Protein AF-A0A9P7G9R2-F1 (afdb_monomer)

Organism: NCBI:txid117069

Foldseek 3Di:
DDDPPVVQAQDDPVPDVVVSVVSNCVSCVVVVNVCVVVVVDDDDDPPPPPPD

Sequence (52 aa):
MSTSISNLVPIFSGVNWNDWSAKMEDFLGSQELWFYVKGINQKPAAVFDYET

Structure (mmCIF, N/CA/C/O backbone):
data_AF-A0A9P7G9R2-F1
#
_entry.id   AF-A0A9P7G9R2-F1
#
loop_
_atom_site.group_PDB
_atom_site.id
_atom_site.type_symbol
_atom_site.label_atom_id
_atom_site.label_alt_id
_atom_site.label_comp_id
_atom_site.label_asym_id
_atom_site.label_entity_id
_atom_site.label_seq_id
_atom_site.pdbx_PDB_ins_code
_atom_site.Cartn_x
_atom_site.Cartn_y
_atom_site.Cartn_z
_atom_site.occupancy
_atom_site.B_iso_or_equiv
_atom_site.auth_seq_id
_atom_site.auth_comp_id
_atom_site.auth_asym_id
_atom_site.auth_atom_id
_atom_site.pdbx_PDB_model_num
ATOM 1 N N . MET A 1 1 ? -17.696 14.111 -11.948 1.00 37.81 1 MET A N 1
ATOM 2 C CA . MET A 1 1 ? -16.571 13.422 -12.615 1.00 37.81 1 MET A CA 1
ATOM 3 C C . MET A 1 1 ? -16.199 12.233 -11.747 1.00 37.81 1 MET A C 1
ATOM 5 O O . MET A 1 1 ? -15.877 12.451 -10.589 1.00 37.81 1 MET A O 1
ATOM 9 N N . SER A 1 2 ? -16.357 11.002 -12.236 1.00 45.34 2 SER A N 1
ATOM 10 C CA . SER A 1 2 ? -15.960 9.805 -11.483 1.00 45.34 2 SER A CA 1
ATOM 11 C C . SER A 1 2 ? -14.460 9.613 -11.685 1.00 45.34 2 SER A C 1
ATOM 13 O O . SER A 1 2 ? -14.020 9.208 -12.758 1.00 45.34 2 SER A O 1
ATOM 15 N N . THR A 1 3 ? -13.656 10.023 -10.708 1.00 48.38 3 THR A N 1
ATOM 16 C CA . THR A 1 3 ? -12.227 9.711 -10.693 1.00 48.38 3 THR A CA 1
ATOM 17 C C . THR A 1 3 ? -12.085 8.257 -10.273 1.00 48.38 3 THR A C 1
ATOM 19 O O . THR A 1 3 ? -12.297 7.927 -9.108 1.00 48.38 3 THR A O 1
ATOM 22 N N . SER A 1 4 ? -11.773 7.383 -11.228 1.00 51.78 4 SER A N 1
ATOM 23 C CA . SER A 1 4 ? -11.469 5.978 -10.973 1.00 51.78 4 SER A CA 1
ATOM 24 C C . SER A 1 4 ? -10.398 5.863 -9.884 1.00 51.78 4 SER A C 1
ATOM 26 O O . SER A 1 4 ? -9.231 6.183 -10.106 1.00 51.78 4 SER A O 1
ATOM 28 N N . ILE A 1 5 ? -10.799 5.380 -8.706 1.00 54.44 5 ILE A N 1
ATOM 29 C CA . ILE A 1 5 ? -9.932 5.088 -7.546 1.00 54.44 5 ILE A CA 1
ATOM 30 C C . ILE A 1 5 ? -8.801 4.106 -7.926 1.00 54.44 5 ILE A C 1
ATOM 32 O O . ILE A 1 5 ? -7.755 4.057 -7.285 1.00 54.44 5 ILE A O 1
ATOM 36 N N . SER A 1 6 ? -8.972 3.389 -9.039 1.00 51.31 6 SER A N 1
ATOM 37 C CA . SER A 1 6 ? -8.016 2.470 -9.660 1.00 51.31 6 SER A CA 1
ATOM 38 C C . SER A 1 6 ? -6.646 3.079 -9.999 1.00 51.31 6 SER A C 1
ATOM 40 O O . SER A 1 6 ? -5.698 2.321 -10.157 1.00 51.31 6 SER A O 1
ATOM 42 N N . ASN A 1 7 ? -6.514 4.409 -10.094 1.00 54.22 7 ASN A N 1
ATOM 43 C CA . ASN A 1 7 ? -5.234 5.064 -10.407 1.00 54.22 7 ASN A CA 1
ATOM 44 C C . ASN A 1 7 ? -4.381 5.430 -9.175 1.00 54.22 7 ASN A C 1
ATOM 46 O O . ASN A 1 7 ? -3.285 5.956 -9.353 1.00 54.22 7 ASN A O 1
ATOM 50 N N . LEU A 1 8 ? -4.859 5.196 -7.946 1.00 70.75 8 LEU A N 1
ATOM 51 C CA . LEU A 1 8 ? -4.160 5.628 -6.724 1.00 70.75 8 LEU A CA 1
ATOM 52 C C . LEU A 1 8 ? -3.434 4.496 -5.987 1.00 70.75 8 LEU A C 1
ATOM 54 O O . LEU A 1 8 ? -2.478 4.767 -5.270 1.00 70.75 8 LEU A O 1
ATOM 58 N N . VAL A 1 9 ? -3.858 3.241 -6.166 1.00 81.88 9 VAL A N 1
ATOM 59 C CA . VAL A 1 9 ? -3.248 2.091 -5.482 1.00 81.88 9 VAL A CA 1
ATOM 60 C C . VAL A 1 9 ? -2.062 1.567 -6.305 1.00 81.88 9 VAL A C 1
ATOM 62 O O . VAL A 1 9 ? -2.259 1.189 -7.462 1.00 81.88 9 VAL A O 1
ATOM 65 N N . PRO A 1 10 ? -0.844 1.478 -5.741 1.00 86.75 10 PRO A N 1
ATOM 66 C CA . PRO A 1 10 ? 0.304 0.895 -6.433 1.00 86.75 10 PRO A CA 1
ATOM 67 C C . PRO A 1 10 ? 0.070 -0.582 -6.790 1.00 86.75 10 PRO A C 1
ATOM 69 O O . PRO A 1 10 ? -0.010 -1.447 -5.916 1.00 86.75 10 PRO A O 1
ATOM 72 N N . ILE A 1 11 ? -0.008 -0.901 -8.083 1.00 88.56 11 ILE A N 1
ATOM 73 C CA . ILE A 1 11 ? -0.171 -2.281 -8.565 1.00 88.56 11 ILE A CA 1
ATOM 74 C C . ILE A 1 11 ? 1.202 -2.948 -8.676 1.00 88.56 11 ILE A C 1
ATOM 76 O O . ILE A 1 11 ? 2.127 -2.388 -9.266 1.00 88.56 11 ILE A O 1
ATOM 80 N N . PHE A 1 12 ? 1.334 -4.159 -8.134 1.00 89.56 12 PHE A N 1
ATOM 81 C CA . PHE A 1 12 ? 2.562 -4.936 -8.271 1.00 89.56 12 PHE A CA 1
ATOM 82 C C . PHE A 1 12 ? 2.597 -5.644 -9.628 1.00 89.56 12 PHE A C 1
ATOM 84 O O . PHE A 1 12 ? 1.768 -6.508 -9.904 1.00 89.56 12 PHE A O 1
ATOM 91 N N . SER A 1 13 ? 3.570 -5.297 -10.471 1.00 87.38 13 SER A N 1
ATOM 92 C CA . SER A 1 13 ? 3.753 -5.891 -11.803 1.00 87.38 13 SER A CA 1
ATOM 93 C C . SER A 1 13 ? 4.639 -7.145 -11.812 1.00 87.38 13 SER A C 1
ATOM 95 O O . SER A 1 13 ? 4.919 -7.686 -12.878 1.00 87.38 13 SER A O 1
ATOM 97 N N . GLY A 1 14 ? 5.106 -7.607 -10.646 1.00 89.25 14 GLY A N 1
ATOM 98 C CA . GLY A 1 14 ? 6.032 -8.740 -10.525 1.00 89.25 14 GLY A CA 1
ATOM 99 C C . GLY A 1 14 ? 7.517 -8.368 -10.620 1.00 89.25 14 GLY A C 1
ATOM 100 O O . GLY A 1 14 ? 8.371 -9.218 -10.385 1.00 89.25 14 GLY A O 1
ATOM 101 N N . VAL A 1 15 ? 7.845 -7.107 -10.920 1.00 91.69 15 VAL A N 1
ATOM 102 C CA . VAL A 1 15 ? 9.220 -6.580 -10.992 1.00 91.69 15 VAL A CA 1
ATOM 103 C C . VAL A 1 15 ? 9.389 -5.359 -10.084 1.00 91.69 15 VAL A C 1
ATOM 105 O O . VAL A 1 15 ? 8.405 -4.749 -9.675 1.00 91.69 15 VAL A O 1
ATOM 108 N N . ASN A 1 16 ? 10.640 -4.991 -9.774 1.00 88.06 16 ASN A N 1
ATOM 109 C CA . ASN A 1 16 ? 10.991 -3.815 -8.961 1.00 88.06 16 ASN A CA 1
ATOM 110 C C . ASN A 1 16 ? 10.287 -3.773 -7.594 1.00 88.06 16 ASN A C 1
ATOM 112 O O . ASN A 1 16 ? 9.739 -2.746 -7.197 1.00 88.06 16 ASN A O 1
ATOM 116 N N . TRP A 1 17 ? 10.345 -4.893 -6.863 1.00 91.88 17 TRP A N 1
ATOM 117 C CA . TRP A 1 17 ? 9.756 -5.046 -5.527 1.00 91.88 17 TRP A CA 1
ATOM 118 C C . TRP A 1 17 ? 10.026 -3.853 -4.605 1.00 91.88 17 TRP A C 1
ATOM 120 O O . TRP A 1 17 ? 9.087 -3.336 -4.020 1.00 91.88 17 TRP A O 1
ATOM 130 N N . ASN A 1 18 ? 11.274 -3.378 -4.537 1.00 94.69 18 ASN A N 1
ATOM 131 C CA . ASN A 1 18 ? 11.662 -2.276 -3.650 1.00 94.69 18 ASN A CA 1
ATOM 132 C C . ASN A 1 18 ? 10.944 -0.955 -3.975 1.00 94.69 18 ASN A C 1
ATOM 134 O O . ASN A 1 18 ? 10.546 -0.228 -3.069 1.00 94.69 18 ASN A O 1
ATOM 138 N N . ASP A 1 19 ? 10.775 -0.641 -5.262 1.00 92.31 19 ASP A N 1
ATOM 139 C CA . ASP A 1 19 ? 10.079 0.576 -5.701 1.00 92.31 19 ASP A CA 1
ATOM 140 C C . ASP A 1 19 ? 8.572 0.456 -5.445 1.00 92.31 19 ASP A C 1
ATOM 142 O O . ASP A 1 19 ? 7.939 1.373 -4.923 1.00 92.31 19 ASP A O 1
ATOM 146 N N . TRP A 1 20 ? 7.998 -0.713 -5.741 1.00 93.44 20 TRP A N 1
ATOM 147 C CA . TRP A 1 20 ? 6.595 -0.979 -5.441 1.00 93.44 20 TRP A CA 1
ATOM 148 C C . TRP A 1 20 ? 6.311 -0.930 -3.935 1.00 93.44 20 TRP A C 1
ATOM 150 O O . TRP A 1 20 ? 5.335 -0.302 -3.525 1.00 93.44 20 TRP A O 1
ATOM 160 N N . SER A 1 21 ? 7.160 -1.545 -3.108 1.00 92.62 21 SER A N 1
ATOM 161 C CA . SER A 1 21 ? 6.962 -1.589 -1.660 1.00 92.62 21 SER A CA 1
ATOM 162 C C . SER A 1 21 ? 7.057 -0.200 -1.043 1.00 92.62 21 SER A C 1
ATOM 164 O O . SER A 1 21 ? 6.243 0.118 -0.184 1.00 92.62 21 SER A O 1
ATOM 166 N N . ALA A 1 22 ? 7.983 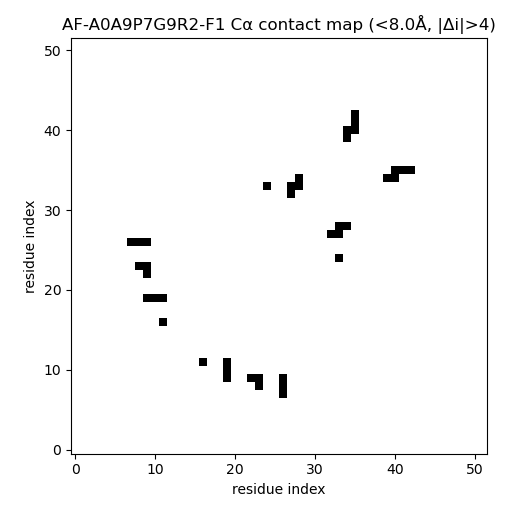0.643 -1.515 1.00 92.62 22 ALA A N 1
ATOM 167 C CA . ALA A 1 22 ? 8.087 2.032 -1.071 1.00 92.62 22 ALA A CA 1
ATOM 168 C C . ALA A 1 22 ? 6.819 2.828 -1.420 1.00 92.62 22 ALA A C 1
ATOM 170 O O . ALA A 1 22 ? 6.223 3.459 -0.554 1.00 92.62 22 ALA A O 1
ATOM 171 N N . L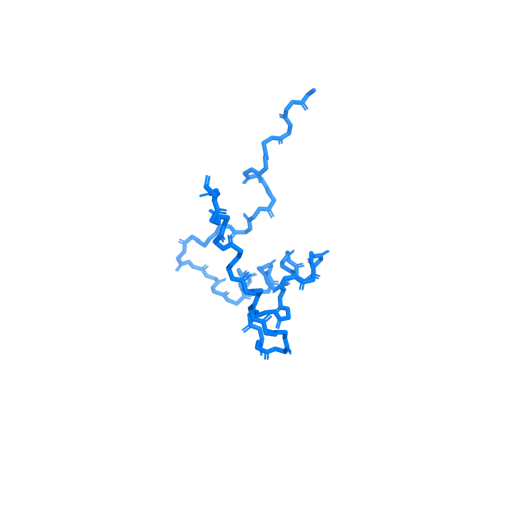YS A 1 23 ? 6.330 2.709 -2.661 1.00 92.19 23 LYS A N 1
ATOM 172 C CA . LYS A 1 23 ? 5.078 3.358 -3.087 1.00 92.19 23 LYS A CA 1
ATOM 173 C C . LYS A 1 23 ? 3.866 2.862 -2.302 1.00 92.19 23 LYS A C 1
ATOM 175 O O . LYS A 1 23 ? 2.968 3.648 -2.013 1.00 92.19 23 LYS A O 1
ATOM 180 N N . MET A 1 24 ? 3.814 1.569 -1.980 1.00 92.31 24 MET A N 1
ATOM 181 C CA . MET A 1 24 ? 2.730 0.984 -1.189 1.00 92.31 24 MET A CA 1
ATOM 182 C C . MET A 1 24 ? 2.783 1.446 0.274 1.00 92.31 24 MET A C 1
ATOM 184 O O . MET A 1 24 ? 1.735 1.745 0.848 1.00 92.31 24 MET A O 1
ATOM 188 N N . GLU A 1 25 ? 3.981 1.552 0.856 1.00 92.81 25 GLU A N 1
ATOM 189 C CA . GLU A 1 25 ? 4.198 2.145 2.180 1.00 92.81 25 GLU A CA 1
ATOM 190 C C . GLU A 1 25 ? 3.735 3.606 2.211 1.00 92.81 25 GLU A C 1
ATOM 192 O O . GLU A 1 25 ? 2.952 3.959 3.090 1.00 92.81 25 GLU A O 1
ATOM 197 N N . ASP A 1 26 ? 4.109 4.426 1.225 1.00 91.00 26 ASP A N 1
ATOM 198 C CA . ASP A 1 26 ? 3.675 5.827 1.139 1.00 91.00 26 ASP A CA 1
ATOM 199 C C . ASP A 1 26 ? 2.154 5.949 0.947 1.00 91.00 26 ASP A C 1
ATOM 201 O O . ASP A 1 26 ? 1.487 6.733 1.630 1.00 91.00 26 ASP A O 1
ATOM 205 N N . PHE A 1 27 ? 1.577 5.140 0.051 1.00 91.56 27 PHE A N 1
ATOM 206 C CA . PHE A 1 27 ? 0.138 5.131 -0.218 1.00 91.56 27 PHE A CA 1
ATOM 207 C C . PHE A 1 27 ? -0.673 4.788 1.035 1.00 91.56 27 PHE A C 1
ATOM 209 O O . PHE A 1 27 ? -1.597 5.521 1.399 1.00 91.56 27 PHE A O 1
ATOM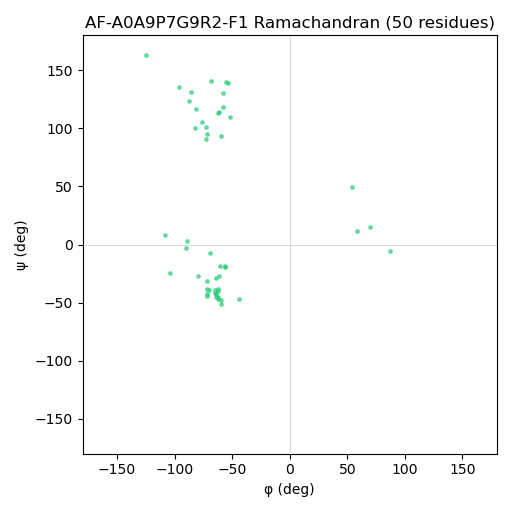 216 N N . LEU A 1 28 ? -0.324 3.697 1.720 1.00 91.62 28 LEU A N 1
ATOM 217 C CA . LEU A 1 28 ? -0.999 3.290 2.953 1.00 91.62 28 LEU A CA 1
ATOM 218 C C . LEU A 1 28 ? -0.655 4.221 4.122 1.00 91.62 28 LEU A C 1
ATOM 220 O O . LEU A 1 28 ? -1.495 4.435 4.994 1.00 91.62 28 LEU A O 1
ATOM 224 N N . GLY A 1 29 ? 0.550 4.789 4.146 1.00 89.81 29 GLY A N 1
ATOM 225 C CA . GLY A 1 29 ? 1.004 5.739 5.159 1.00 89.81 29 GLY A CA 1
ATOM 226 C C . GLY A 1 29 ? 0.200 7.034 5.126 1.00 89.81 29 GLY A C 1
ATOM 227 O O . GLY A 1 29 ? -0.243 7.496 6.174 1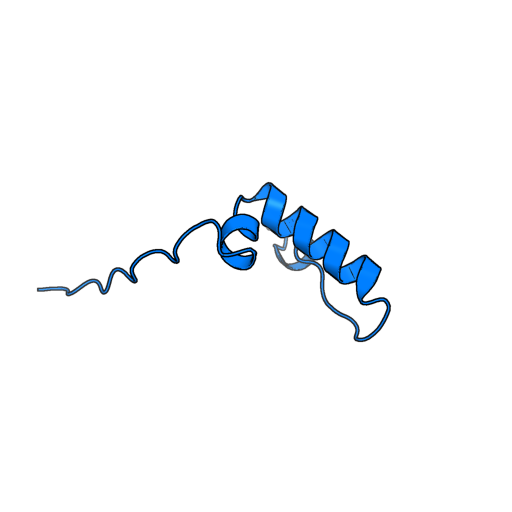.00 89.81 29 GLY A O 1
ATOM 228 N N . SER A 1 30 ? -0.093 7.556 3.930 1.00 89.81 30 SER A N 1
ATOM 229 C CA . SER A 1 30 ? -0.940 8.747 3.745 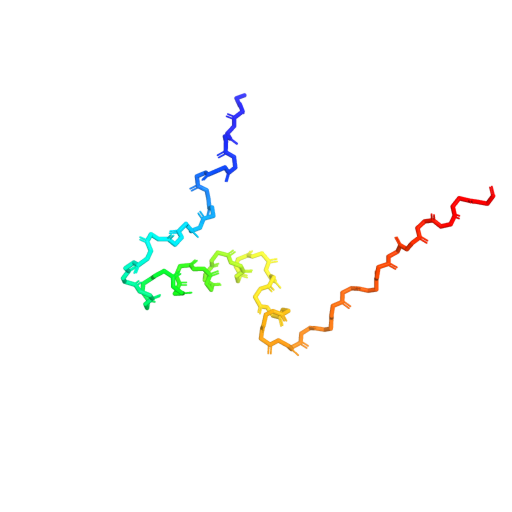1.00 89.81 30 SER A CA 1
ATOM 230 C C . SER A 1 30 ? -2.375 8.590 4.269 1.00 89.81 30 SER A C 1
ATOM 232 O O . SER A 1 30 ? -3.060 9.582 4.501 1.00 89.81 30 SER A O 1
ATOM 234 N N . GLN A 1 31 ? -2.820 7.348 4.469 1.00 89.69 31 GLN A N 1
ATOM 235 C CA . GLN A 1 31 ? -4.145 6.991 4.980 1.00 89.69 31 GLN A CA 1
ATOM 236 C C . GLN A 1 31 ? -4.084 6.452 6.417 1.00 89.69 31 GLN A C 1
ATOM 238 O O . GLN A 1 31 ? -5.068 5.901 6.901 1.00 89.69 31 GLN A O 1
ATOM 243 N N . GLU A 1 32 ? -2.918 6.527 7.072 1.00 87.56 32 GLU A N 1
ATOM 244 C CA . GLU A 1 32 ? -2.649 5.951 8.400 1.00 87.56 32 GLU A CA 1
ATOM 245 C C . GLU A 1 32 ? -2.863 4.423 8.477 1.00 87.56 32 GLU A C 1
ATOM 247 O O . GLU A 1 32 ? -2.824 3.813 9.548 1.00 87.56 32 GLU A O 1
ATOM 252 N N . LEU A 1 33 ? -3.023 3.764 7.326 1.00 89.19 33 LEU A N 1
ATOM 253 C CA . LEU A 1 33 ? -3.273 2.330 7.218 1.00 89.19 33 LEU A CA 1
ATOM 254 C C . LEU A 1 33 ? -1.992 1.510 7.379 1.00 89.19 33 LEU A C 1
ATOM 256 O O . LEU A 1 33 ? -2.026 0.363 7.832 1.00 89.19 33 LEU A O 1
ATOM 260 N N . TRP A 1 34 ? -0.844 2.095 7.036 1.00 91.06 34 TRP A N 1
ATOM 261 C CA . TRP A 1 34 ? 0.443 1.410 7.122 1.00 91.06 34 TRP A CA 1
ATOM 262 C C . TRP A 1 34 ? 0.805 0.985 8.553 1.00 91.06 34 TRP A C 1
ATOM 264 O O . TRP A 1 34 ? 1.477 -0.027 8.754 1.00 91.06 34 TRP A O 1
ATOM 274 N N . PHE A 1 35 ? 0.296 1.690 9.566 1.00 89.38 35 PHE A N 1
ATOM 275 C CA . PHE A 1 35 ? 0.494 1.320 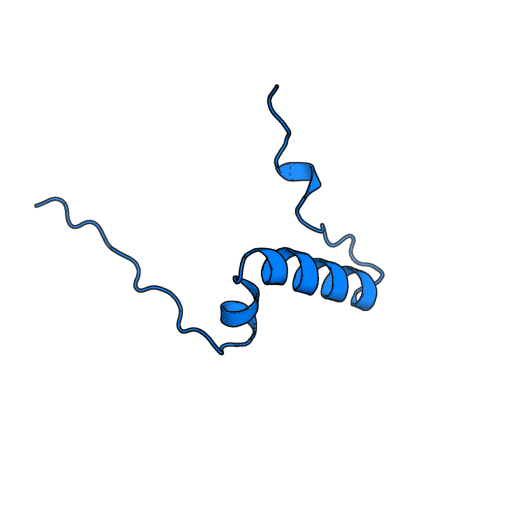10.968 1.00 89.38 35 PHE A CA 1
ATOM 276 C C . PHE A 1 35 ? -0.142 -0.027 11.331 1.00 89.38 35 PHE A C 1
ATOM 278 O O . PHE A 1 35 ? 0.395 -0.732 12.187 1.00 89.38 35 PHE A O 1
ATOM 285 N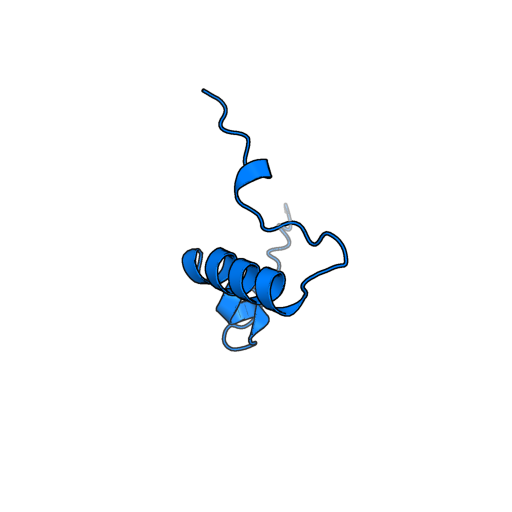 N . TYR A 1 36 ? -1.227 -0.430 10.661 1.00 89.69 36 TYR A N 1
ATOM 286 C CA . TYR A 1 36 ? -1.792 -1.773 10.822 1.00 89.69 36 TYR A CA 1
ATOM 287 C C . TYR A 1 36 ? -0.900 -2.838 10.177 1.00 89.69 36 TYR A C 1
ATOM 289 O O . TYR A 1 36 ? -0.704 -3.902 10.758 1.00 89.69 36 TYR A O 1
ATOM 297 N N . VAL A 1 37 ? -0.301 -2.543 9.016 1.00 88.00 37 VAL A N 1
ATOM 298 C CA . VAL A 1 37 ? 0.648 -3.453 8.345 1.00 88.00 37 VAL A CA 1
ATOM 299 C C . VAL A 1 37 ? 1.906 -3.654 9.190 1.00 88.00 37 VAL A C 1
ATOM 301 O O . VAL A 1 37 ? 2.363 -4.782 9.356 1.00 88.00 37 VAL A O 1
ATOM 304 N N . LYS A 1 38 ? 2.429 -2.577 9.792 1.00 89.19 38 LYS A N 1
ATOM 305 C CA . LYS A 1 38 ? 3.551 -2.638 10.744 1.00 89.19 38 LYS A CA 1
ATOM 306 C C . LYS A 1 38 ? 3.191 -3.298 12.084 1.00 89.19 38 LYS A C 1
ATOM 308 O O . LYS A 1 38 ? 4.083 -3.507 12.900 1.00 89.19 38 LYS A O 1
ATOM 313 N N . GLY A 1 39 ? 1.915 -3.607 12.331 1.00 87.12 39 GLY A N 1
ATOM 314 C CA . GLY A 1 39 ? 1.445 -4.176 13.597 1.00 87.12 39 GLY A CA 1
ATOM 315 C C . GLY A 1 39 ? 1.505 -3.206 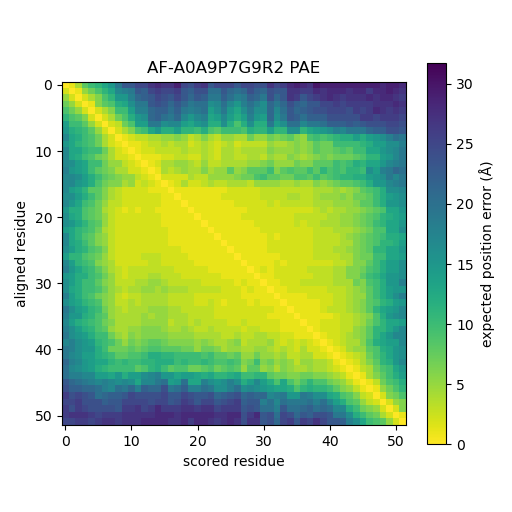14.781 1.00 87.12 39 GLY A C 1
ATOM 3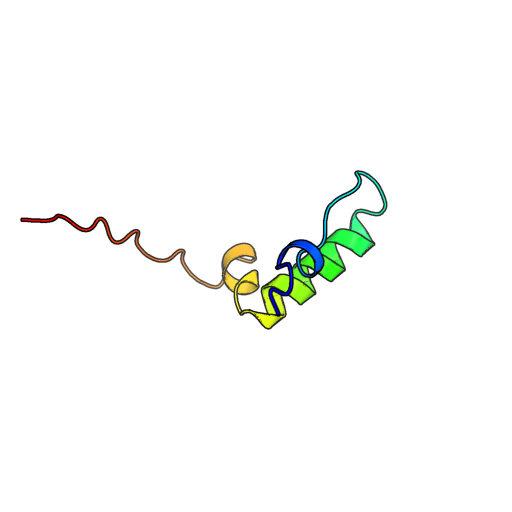16 O O . GLY A 1 39 ? 1.413 -3.641 15.925 1.00 87.12 39 GLY A O 1
ATOM 317 N N . ILE A 1 40 ? 1.666 -1.906 14.518 1.00 89.81 40 ILE A N 1
ATOM 318 C CA . ILE A 1 40 ? 1.641 -0.849 15.539 1.00 89.81 40 ILE A CA 1
ATOM 319 C C . ILE A 1 40 ? 0.203 -0.656 16.029 1.00 89.81 40 ILE A C 1
ATOM 321 O O . ILE A 1 40 ? -0.040 -0.591 17.232 1.00 89.81 40 ILE A O 1
ATOM 325 N N . ASN A 1 41 ? -0.752 -0.625 15.096 1.00 88.31 41 ASN A N 1
ATOM 326 C CA . ASN A 1 41 ? -2.174 -0.550 15.410 1.00 88.31 41 ASN A CA 1
ATOM 327 C C . ASN A 1 41 ? -2.796 -1.952 15.396 1.00 88.31 41 ASN A C 1
ATOM 329 O O . ASN A 1 41 ? -2.572 -2.738 14.472 1.00 88.31 41 ASN A O 1
ATOM 333 N N . GLN A 1 42 ? -3.624 -2.262 16.397 1.00 84.38 42 GLN A N 1
ATOM 334 C CA . GLN A 1 42 ? -4.427 -3.487 16.391 1.00 84.38 42 GLN A CA 1
ATOM 335 C C . GLN A 1 42 ? -5.503 -3.411 15.314 1.00 84.38 42 GLN A C 1
ATOM 337 O O . GLN A 1 42 ? -6.123 -2.364 15.146 1.00 84.38 42 GLN A O 1
ATOM 342 N N . LYS A 1 43 ? -5.771 -4.528 14.620 1.00 82.19 43 LYS A N 1
ATOM 343 C CA . LYS A 1 43 ? -6.881 -4.579 13.661 1.00 82.19 43 LYS A CA 1
ATOM 344 C C . LYS A 1 43 ? -8.178 -4.127 14.356 1.00 82.19 43 LYS A C 1
ATOM 346 O O . LYS A 1 43 ? -8.416 -4.553 15.491 1.00 82.19 43 LYS A O 1
ATOM 351 N N . PRO A 1 44 ? -9.030 -3.329 13.695 1.00 77.06 44 PRO A N 1
ATOM 352 C CA . PRO A 1 44 ? -10.344 -3.015 14.234 1.00 77.06 44 PRO A CA 1
ATOM 353 C C . PRO A 1 44 ? -11.110 -4.307 14.533 1.00 77.06 44 PRO A C 1
ATOM 355 O O . PRO A 1 44 ? -11.038 -5.275 13.766 1.00 77.06 44 PRO A O 1
ATOM 358 N N . ALA A 1 45 ? -11.836 -4.340 15.651 1.00 80.62 45 ALA A N 1
ATOM 359 C CA . ALA A 1 45 ? -12.788 -5.415 15.889 1.00 80.62 45 ALA A CA 1
ATOM 360 C C . ALA A 1 45 ? -13.792 -5.415 14.729 1.00 80.62 45 ALA A C 1
ATOM 362 O O . ALA A 1 45 ? -14.318 -4.364 14.366 1.00 80.62 45 ALA A O 1
ATOM 363 N N . ALA A 1 46 ? -14.025 -6.579 14.120 1.00 75.75 46 ALA A N 1
ATOM 364 C CA . ALA A 1 46 ? -15.101 -6.701 13.152 1.00 75.75 46 ALA A CA 1
ATOM 365 C C . ALA A 1 46 ? -16.404 -6.422 13.906 1.00 75.75 46 ALA A C 1
ATOM 367 O O . ALA A 1 46 ? -16.762 -7.175 14.814 1.00 75.75 46 ALA A O 1
ATOM 368 N N . VAL A 1 47 ? -17.067 -5.314 13.579 1.00 70.44 47 VAL A N 1
ATOM 369 C CA . VAL A 1 47 ? -18.429 -5.070 14.040 1.00 70.44 47 VAL A CA 1
ATOM 370 C C . VAL A 1 47 ? -19.287 -6.044 13.247 1.00 70.44 47 VAL A C 1
ATOM 372 O O . VAL A 1 47 ? -19.593 -5.817 12.082 1.00 70.44 47 VAL A O 1
ATOM 375 N N . PHE A 1 48 ? -19.564 -7.206 13.832 1.00 65.31 48 PHE A N 1
ATOM 376 C CA . PHE A 1 48 ? -20.663 -8.024 13.355 1.00 65.31 48 PHE A CA 1
ATOM 377 C C . PHE A 1 48 ? -21.915 -7.283 13.800 1.00 65.31 48 PHE A C 1
ATOM 379 O O . PHE A 1 48 ? -22.242 -7.307 14.987 1.00 65.31 48 PHE A O 1
ATOM 386 N N . ASP A 1 49 ? -22.549 -6.567 12.874 1.00 62.84 49 ASP A N 1
ATOM 387 C CA . ASP A 1 49 ? -23.894 -6.049 13.077 1.00 62.84 49 ASP A CA 1
ATOM 388 C C . ASP A 1 49 ? -24.796 -7.263 13.312 1.00 62.84 49 ASP A C 1
ATOM 390 O O . ASP A 1 49 ? -25.236 -7.939 12.383 1.00 62.84 49 ASP A O 1
ATOM 394 N N . TYR A 1 50 ? -24.999 -7.614 14.580 1.00 56.28 50 TYR A N 1
ATOM 395 C CA . TYR A 1 50 ? -26.117 -8.453 14.956 1.00 56.28 50 TYR A CA 1
ATOM 396 C C . TYR A 1 50 ? -27.348 -7.554 14.821 1.00 56.28 50 TYR A C 1
ATOM 398 O O . TYR A 1 50 ? -27.701 -6.808 15.731 1.00 56.28 50 TYR A O 1
ATOM 406 N N . GLU A 1 51 ? -27.968 -7.551 13.641 1.00 60.00 51 GLU A N 1
ATOM 407 C CA . GLU A 1 51 ? -29.368 -7.149 13.565 1.00 60.00 51 GLU A CA 1
ATOM 408 C C . GLU A 1 51 ? -30.149 -8.089 14.500 1.00 60.00 51 GLU A C 1
ATOM 410 O O . GLU A 1 51 ? -30.075 -9.314 14.381 1.00 60.00 51 GLU A O 1
ATOM 415 N N . THR A 1 52 ? -30.775 -7.480 15.507 1.00 53.28 52 THR A N 1
ATOM 416 C CA . THR A 1 52 ? -31.639 -8.086 16.533 1.00 53.28 52 THR A CA 1
ATOM 417 C C . THR A 1 52 ? -32.831 -8.824 15.956 1.00 53.28 52 THR A C 1
ATOM 419 O O . THR A 1 52 ? -33.458 -8.248 15.038 1.00 53.28 52 THR A O 1
#

Solvent-accessible surface area (backbone atoms only — not comparable to full-atom values): 3526 Å² total; per-residue (Å²): 133,90,74,68,69,80,80,72,63,75,77,84,81,89,62,62,62,70,62,49,50,52,49,41,47,51,53,30,44,78,68,63,48,35,40,49,76,72,61,76,40,76,79,77,79,81,80,74,81,73,79,127

Secondary structure (DSSP, 8-state):
----GGGTS----SS-HHHHHHHHHHHHHTTT-HHHHTTSSPPPP-------

pLDDT: mean 79.86, std 15.72, range [37.81, 94.69]

Radius of gyration: 15.31 Å; Cα contacts (8 Å, |Δi|>4): 20; chains: 1; bounding box: 43×22×29 Å

Mean predicted aligned error: 9.57 Å